Protein AF-A0A7C5TPM5-F1 (afdb_monomer_lite)

pLDDT: mean 96.96, std 2.64, range [80.88, 98.5]

Foldseek 3Di:
DDPVLLCQQLVVVVLQVQLVVVLVVCCVVVVNDDDPVVSVVSSVVRSVVSSVVSNVVCVVCLVVCVPVPCVRCRNVVVDD

Structure (mmCIF, N/CA/C/O backbone):
data_AF-A0A7C5TPM5-F1
#
_entry.id   AF-A0A7C5TPM5-F1
#
loop_
_atom_site.group_PDB
_atom_site.id
_atom_site.type_symbol
_atom_site.label_atom_id
_atom_site.label_alt_id
_atom_site.label_comp_id
_atom_site.label_asym_id
_atom_site.label_entity_id
_atom_site.label_seq_id
_atom_site.pdbx_PDB_ins_code
_atom_site.Cartn_x
_atom_site.Cartn_y
_atom_site.Cartn_z
_atom_site.occupancy
_atom_site.B_iso_or_equiv
_atom_site.auth_seq_id
_atom_site.auth_comp_id
_atom_site.auth_asym_id
_atom_site.auth_atom_id
_atom_site.pdbx_PDB_model_num
ATOM 1 N N . MET A 1 1 ? -20.077 3.735 3.667 1.00 80.88 1 MET A N 1
ATOM 2 C CA . MET A 1 1 ? -18.607 3.847 3.692 1.00 80.88 1 MET A CA 1
ATOM 3 C C . MET A 1 1 ? -18.192 4.962 2.749 1.00 80.88 1 MET A C 1
ATOM 5 O O . MET A 1 1 ? -18.629 4.933 1.603 1.00 80.88 1 MET A O 1
ATOM 9 N N . ARG A 1 2 ? -17.465 5.987 3.209 1.00 92.81 2 ARG A N 1
ATOM 10 C CA . ARG A 1 2 ? -17.035 7.085 2.324 1.00 92.81 2 ARG A CA 1
ATOM 11 C C . ARG A 1 2 ? -15.683 6.740 1.699 1.00 92.81 2 ARG A C 1
ATOM 13 O O . ARG A 1 2 ? -14.875 6.049 2.313 1.00 92.81 2 ARG A O 1
ATOM 20 N N . THR A 1 3 ? -15.392 7.277 0.517 1.00 93.19 3 THR A N 1
ATOM 21 C CA . THR A 1 3 ? -14.080 7.133 -0.148 1.00 93.19 3 THR A CA 1
ATOM 22 C C . THR A 1 3 ? -12.927 7.563 0.755 1.00 93.19 3 THR A C 1
ATOM 24 O O . THR A 1 3 ? -11.893 6.909 0.792 1.00 93.19 3 THR A O 1
ATOM 27 N N . ARG A 1 4 ? -13.119 8.611 1.561 1.00 94.75 4 ARG A N 1
ATOM 28 C CA . ARG A 1 4 ? -12.121 9.049 2.547 1.00 94.75 4 ARG A CA 1
ATOM 29 C C . ARG A 1 4 ? -11.789 7.973 3.590 1.00 94.75 4 ARG A C 1
ATOM 31 O O . ARG A 1 4 ? -10.630 7.862 3.976 1.00 94.75 4 ARG A O 1
ATOM 38 N N . ASP A 1 5 ? -12.773 7.186 4.025 1.00 96.69 5 ASP A N 1
ATOM 39 C CA . ASP A 1 5 ? -12.565 6.125 5.020 1.00 96.69 5 ASP A CA 1
ATOM 40 C C . ASP A 1 5 ? -11.741 4.976 4.430 1.00 96.69 5 ASP A C 1
ATOM 42 O O . ASP A 1 5 ? -10.837 4.463 5.084 1.00 96.69 5 ASP A O 1
ATOM 46 N N . LEU A 1 6 ? -12.000 4.637 3.162 1.00 95.88 6 LEU A N 1
ATOM 47 C CA . LEU A 1 6 ? -11.207 3.675 2.393 1.00 95.88 6 LEU A CA 1
ATOM 48 C C . LEU A 1 6 ? -9.750 4.118 2.250 1.00 95.88 6 LEU A C 1
ATOM 50 O O . LEU A 1 6 ? -8.841 3.347 2.544 1.00 95.88 6 LEU A O 1
ATOM 54 N N . LEU A 1 7 ? -9.526 5.374 1.853 1.00 96.94 7 LEU A N 1
ATOM 55 C CA . LEU A 1 7 ? -8.182 5.939 1.705 1.00 96.94 7 LEU A CA 1
ATOM 56 C C . LEU A 1 7 ? -7.417 5.977 3.035 1.00 96.94 7 LEU A C 1
ATOM 58 O O . LEU A 1 7 ? -6.199 5.788 3.061 1.00 96.94 7 LEU A O 1
ATOM 62 N N . GLN A 1 8 ? -8.124 6.209 4.143 1.00 97.38 8 GLN A N 1
ATOM 63 C CA . GLN A 1 8 ? -7.545 6.137 5.479 1.00 97.38 8 GLN A CA 1
ATOM 64 C C . GLN A 1 8 ? -7.180 4.697 5.862 1.00 97.38 8 GLN A C 1
ATOM 66 O O . GLN A 1 8 ? -6.096 4.485 6.402 1.00 97.38 8 GLN A O 1
ATOM 71 N N . LEU A 1 9 ? -8.049 3.724 5.566 1.00 97.12 9 LEU A N 1
ATOM 72 C CA . LEU A 1 9 ? -7.854 2.314 5.918 1.00 97.12 9 LEU A CA 1
ATOM 73 C C . LEU A 1 9 ? -6.618 1.714 5.238 1.00 97.12 9 LEU A C 1
ATOM 75 O O . LEU A 1 9 ? -5.781 1.103 5.896 1.00 97.12 9 LEU A O 1
ATOM 79 N N . ILE A 1 10 ? -6.444 1.968 3.939 1.00 97.94 10 ILE A N 1
ATOM 80 C CA . ILE A 1 10 ? -5.257 1.515 3.19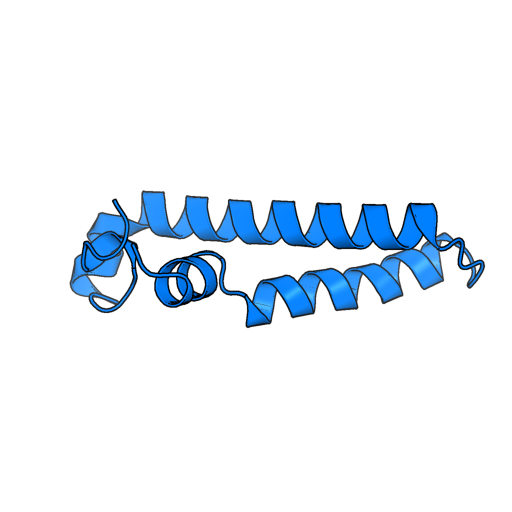3 1.00 97.94 10 ILE A CA 1
ATOM 81 C C . ILE A 1 10 ? -4.011 2.368 3.467 1.00 97.94 10 ILE A C 1
ATOM 83 O O . ILE A 1 10 ? -2.992 2.184 2.807 1.00 97.94 10 ILE A O 1
ATOM 87 N N . ARG A 1 11 ? -4.103 3.356 4.371 1.00 97.62 11 ARG A N 1
ATOM 88 C CA . ARG A 1 11 ? -3.057 4.349 4.655 1.00 97.62 11 ARG A CA 1
ATOM 89 C C . ARG A 1 11 ? -2.449 4.911 3.362 1.00 97.62 11 ARG A C 1
ATOM 91 O O . ARG A 1 11 ? -1.253 4.774 3.124 1.00 97.62 11 ARG A O 1
ATOM 98 N N . VAL A 1 12 ? -3.280 5.534 2.516 1.00 97.44 12 VAL A N 1
ATOM 99 C CA . VAL A 1 12 ? -2.933 5.906 1.124 1.00 97.44 12 VAL A CA 1
ATOM 100 C C . VAL A 1 12 ? -1.572 6.599 0.969 1.00 97.44 12 VAL A C 1
ATOM 102 O O . VAL A 1 12 ? -0.843 6.296 0.034 1.00 97.44 12 VAL A O 1
ATOM 105 N N . HIS A 1 13 ? -1.195 7.474 1.904 1.00 96.38 13 HIS A N 1
ATOM 106 C CA . HIS A 1 13 ? 0.090 8.176 1.889 1.00 96.38 13 HIS A CA 1
ATOM 107 C C . HIS A 1 13 ? 1.283 7.212 1.988 1.00 96.38 13 HIS A C 1
ATOM 109 O O . HIS A 1 13 ? 2.231 7.333 1.216 1.00 96.38 13 HIS A O 1
ATOM 115 N N . ASN A 1 14 ? 1.208 6.213 2.870 1.00 97.88 14 ASN A N 1
ATOM 116 C CA . ASN A 1 14 ? 2.241 5.188 2.987 1.00 97.88 14 ASN A CA 1
ATOM 117 C C . ASN A 1 14 ? 2.239 4.254 1.779 1.00 97.88 14 ASN A C 1
ATOM 119 O O . ASN A 1 14 ? 3.301 3.939 1.261 1.00 97.88 14 ASN A O 1
ATOM 123 N N . THR A 1 15 ? 1.060 3.857 1.300 1.00 97.88 15 THR A N 1
ATOM 124 C CA . THR A 1 15 ? 0.924 2.980 0.128 1.00 97.88 15 THR A CA 1
ATOM 125 C C . THR A 1 15 ? 1.521 3.613 -1.135 1.00 97.88 15 THR A C 1
ATOM 127 O O . THR A 1 15 ? 2.250 2.952 -1.874 1.00 97.88 15 THR A O 1
ATOM 130 N N . VAL A 1 16 ? 1.292 4.912 -1.355 1.00 97.69 16 VAL A N 1
ATOM 131 C CA . VAL A 1 16 ? 1.955 5.679 -2.424 1.00 97.69 16 VAL A CA 1
ATOM 132 C C . VAL A 1 16 ? 3.468 5.735 -2.192 1.00 97.69 16 VAL A C 1
ATOM 134 O O . VAL A 1 16 ? 4.235 5.537 -3.130 1.00 97.69 16 VAL A O 1
ATOM 137 N N . GLY A 1 17 ? 3.913 5.930 -0.947 1.00 97.81 17 GLY A N 1
ATOM 138 C CA . GLY A 1 17 ? 5.332 5.879 -0.585 1.00 97.81 17 GLY A CA 1
ATOM 139 C C . GLY A 1 17 ? 5.995 4.530 -0.896 1.00 97.81 17 GLY A C 1
ATOM 140 O O . GLY A 1 17 ? 7.112 4.503 -1.414 1.00 97.81 17 GLY A O 1
ATOM 141 N N . SER A 1 18 ? 5.304 3.412 -0.657 1.00 97.88 18 SER A N 1
ATOM 142 C CA . SER A 1 18 ? 5.778 2.071 -1.016 1.00 97.88 18 SER A CA 1
ATOM 143 C C . SER A 1 18 ? 5.913 1.905 -2.530 1.00 97.88 18 SER A C 1
ATOM 145 O O . SER A 1 18 ? 6.943 1.424 -2.992 1.00 97.88 18 SER A O 1
ATOM 147 N N . ALA A 1 19 ? 4.932 2.367 -3.310 1.00 97.69 19 ALA A N 1
ATOM 148 C CA . ALA A 1 19 ? 4.993 2.323 -4.772 1.00 97.69 19 ALA A CA 1
ATOM 149 C C . ALA A 1 19 ? 6.130 3.188 -5.348 1.00 97.69 19 ALA A C 1
ATOM 151 O O . ALA A 1 19 ? 6.815 2.771 -6.275 1.00 97.69 19 ALA A O 1
ATOM 152 N N . ILE A 1 20 ? 6.381 4.374 -4.783 1.00 97.50 20 ILE A N 1
ATOM 153 C CA . ILE A 1 20 ? 7.520 5.223 -5.180 1.00 97.50 20 ILE A CA 1
ATOM 154 C C . ILE A 1 20 ? 8.849 4.540 -4.836 1.00 97.50 20 ILE A C 1
ATOM 156 O O . ILE A 1 20 ? 9.795 4.590 -5.619 1.00 97.50 20 ILE A O 1
ATOM 160 N N . SER A 1 21 ? 8.918 3.878 -3.680 1.00 97.56 21 SER A N 1
ATOM 161 C CA . SER A 1 21 ? 10.112 3.138 -3.261 1.00 97.56 21 SER A CA 1
ATOM 162 C C . SER A 1 21 ? 10.403 1.957 -4.197 1.00 97.56 21 SER A C 1
ATOM 164 O O . SER A 1 21 ? 11.566 1.693 -4.503 1.00 97.56 21 SER A O 1
ATOM 166 N N . ASP A 1 22 ? 9.361 1.298 -4.716 1.00 98.19 22 ASP A N 1
ATOM 167 C CA . ASP A 1 22 ? 9.487 0.250 -5.736 1.00 98.19 22 ASP A CA 1
ATOM 168 C C . ASP A 1 22 ? 10.128 0.760 -7.030 1.00 98.19 22 ASP A C 1
ATOM 170 O O . ASP A 1 22 ? 10.966 0.066 -7.592 1.00 98.19 22 ASP A O 1
ATOM 174 N N . VAL A 1 23 ? 9.839 1.993 -7.469 1.00 97.44 23 VAL A N 1
ATOM 175 C CA . VAL A 1 23 ? 10.477 2.576 -8.669 1.00 97.44 23 VAL A CA 1
ATOM 176 C C . VAL A 1 23 ? 12.001 2.570 -8.548 1.00 97.44 23 VAL A C 1
ATOM 178 O O . VAL A 1 23 ? 12.694 2.277 -9.522 1.00 97.44 23 VAL A O 1
ATOM 181 N N . MET A 1 24 ? 12.537 2.849 -7.356 1.00 97.88 24 MET A N 1
ATOM 182 C CA . MET A 1 24 ? 13.978 2.776 -7.112 1.00 97.88 24 MET A CA 1
ATOM 183 C C . MET A 1 24 ? 14.485 1.328 -7.168 1.00 97.88 24 MET A C 1
ATOM 185 O O . MET A 1 24 ? 15.501 1.057 -7.806 1.00 97.88 24 MET A O 1
ATOM 189 N N . GLY A 1 25 ? 13.760 0.387 -6.556 1.00 97.75 25 GLY A N 1
ATOM 190 C CA . GLY A 1 25 ? 14.074 -1.044 -6.638 1.00 97.75 25 GLY A CA 1
ATOM 191 C C . GLY A 1 25 ? 14.084 -1.555 -8.082 1.00 97.75 25 GLY A C 1
ATOM 192 O O . GLY A 1 25 ? 15.037 -2.210 -8.508 1.00 97.75 25 GLY A O 1
ATOM 193 N N . PHE A 1 26 ? 13.076 -1.173 -8.865 1.00 98.31 26 PHE A N 1
ATOM 194 C CA . PHE A 1 26 ? 12.978 -1.460 -10.290 1.00 98.31 26 PHE A CA 1
ATOM 195 C C . PHE A 1 26 ? 14.140 -0.837 -11.068 1.00 98.31 26 PHE A C 1
ATOM 197 O O . PHE A 1 26 ? 14.740 -1.508 -11.905 1.00 98.31 26 PHE A O 1
ATOM 204 N N . ALA A 1 27 ? 14.489 0.427 -10.805 1.00 98.00 27 ALA A N 1
ATOM 205 C CA . ALA A 1 27 ? 15.587 1.118 -11.483 1.00 98.00 27 ALA A CA 1
ATOM 206 C C . ALA A 1 27 ? 16.921 0.383 -11.291 1.00 98.00 27 ALA A C 1
ATOM 208 O O . ALA A 1 27 ? 17.642 0.151 -12.261 1.00 98.00 27 ALA A O 1
ATOM 209 N N . VAL A 1 28 ? 17.219 -0.048 -10.063 1.00 98.19 28 VAL A N 1
ATOM 210 C CA . VAL A 1 28 ? 18.432 -0.819 -9.758 1.00 98.19 28 VAL A CA 1
ATOM 211 C C . VAL A 1 28 ? 18.396 -2.189 -10.441 1.00 98.19 28 VAL A C 1
ATOM 213 O O . VAL A 1 28 ? 19.345 -2.549 -11.137 1.00 98.19 28 VAL A O 1
ATOM 216 N N . ALA A 1 29 ? 17.295 -2.934 -10.306 1.00 97.62 29 ALA A N 1
ATOM 217 C CA . ALA A 1 29 ? 17.163 -4.285 -10.860 1.00 97.62 29 ALA A CA 1
ATOM 218 C C . ALA A 1 29 ? 17.165 -4.318 -12.399 1.00 97.62 29 ALA A C 1
ATOM 220 O O . ALA A 1 29 ? 17.651 -5.272 -13.001 1.00 97.62 29 ALA A O 1
ATOM 221 N N . SER A 1 30 ? 16.641 -3.272 -13.040 1.00 97.50 30 SER A N 1
ATOM 222 C CA . SER A 1 30 ? 16.605 -3.122 -14.501 1.00 97.50 30 SER A CA 1
ATOM 223 C C . SER A 1 30 ? 17.840 -2.431 -15.081 1.00 97.50 30 SER A C 1
ATOM 225 O O . SER A 1 30 ? 17.883 -2.204 -16.289 1.00 97.50 30 SER A O 1
ATOM 227 N N . GLN A 1 31 ? 18.826 -2.064 -14.250 1.00 97.56 31 GLN A N 1
ATOM 228 C CA . GLN A 1 31 ? 19.988 -1.264 -14.655 1.00 97.56 31 GLN A CA 1
ATOM 229 C C . GLN A 1 31 ? 19.582 0.017 -15.407 1.00 97.56 31 GLN A C 1
ATOM 231 O O . GLN A 1 31 ? 20.120 0.331 -16.467 1.00 97.56 31 GLN A O 1
ATOM 236 N N . TRP A 1 32 ? 18.605 0.747 -14.864 1.00 97.25 32 TRP A N 1
ATOM 237 C CA . TRP A 1 32 ? 18.027 1.966 -15.446 1.00 97.25 32 TRP A CA 1
ATOM 238 C C . TRP A 1 32 ? 17.286 1.764 -16.784 1.00 97.25 32 TRP A C 1
ATOM 240 O O . TRP A 1 32 ? 16.941 2.737 -17.458 1.00 97.25 32 TRP A O 1
ATOM 250 N N . SER A 1 33 ? 16.981 0.519 -17.170 1.00 97.31 33 SER A N 1
ATOM 251 C CA . SER A 1 33 ? 16.183 0.205 -18.360 1.00 97.31 33 SER A CA 1
ATOM 252 C C . SER A 1 33 ? 14.681 0.229 -18.052 1.00 97.31 33 SER A C 1
ATOM 254 O O . SER A 1 33 ? 14.056 -0.788 -17.739 1.00 97.31 33 SER A O 1
ATOM 256 N N . PHE A 1 34 ? 14.069 1.409 -18.161 1.00 95.88 34 PHE A N 1
ATOM 257 C CA . PHE A 1 34 ? 12.647 1.579 -17.865 1.00 95.88 34 PHE A CA 1
ATOM 258 C C . PHE A 1 34 ? 11.752 1.109 -19.011 1.00 95.88 34 PHE A C 1
ATOM 260 O O . PHE A 1 34 ? 11.662 1.734 -20.068 1.00 95.88 34 PHE A O 1
ATOM 267 N N . LYS A 1 35 ? 11.015 0.025 -18.761 1.00 96.88 35 LYS A N 1
ATOM 268 C CA . LYS A 1 35 ? 9.886 -0.402 -19.593 1.00 96.88 35 LYS A CA 1
ATOM 269 C C . LYS A 1 35 ? 8.588 0.003 -18.885 1.00 96.88 35 LYS A C 1
ATOM 271 O O . LYS A 1 35 ? 8.363 -0.479 -17.774 1.00 96.88 35 LYS A O 1
ATOM 276 N N . PRO A 1 36 ? 7.721 0.835 -19.498 1.00 96.62 36 PRO A N 1
ATOM 277 C CA .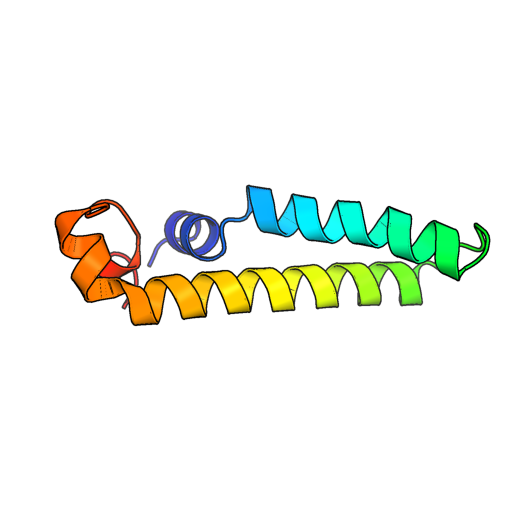 PRO A 1 36 ? 6.539 1.372 -18.822 1.00 96.62 36 PRO A CA 1
ATOM 278 C C . PRO A 1 36 ? 5.611 0.297 -18.256 1.00 96.62 36 PRO A C 1
ATOM 280 O O . PRO A 1 36 ? 5.169 0.403 -17.119 1.00 96.62 36 PRO A O 1
ATOM 283 N N . PHE A 1 37 ? 5.348 -0.763 -19.026 1.00 98.06 37 PHE A N 1
ATOM 284 C CA . PHE A 1 37 ? 4.410 -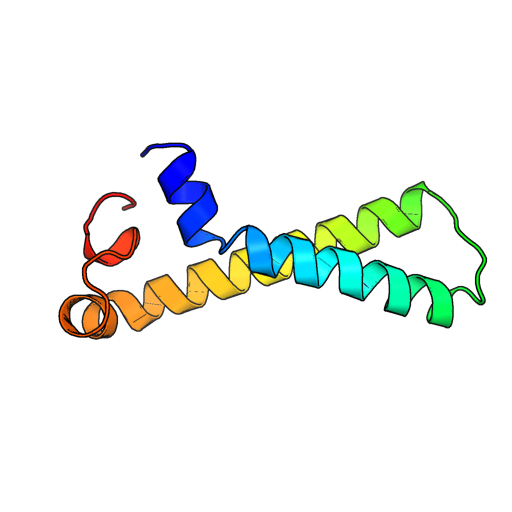1.802 -18.608 1.00 98.06 37 PHE A CA 1
ATOM 285 C C . PHE A 1 37 ? 4.891 -2.574 -17.359 1.00 98.06 37 PHE A C 1
ATOM 287 O O . PHE A 1 37 ? 4.171 -2.553 -16.363 1.00 98.06 37 PHE A O 1
ATOM 294 N N . PRO A 1 38 ? 6.103 -3.172 -17.327 1.00 97.75 38 PRO A N 1
ATOM 295 C CA . PRO A 1 38 ? 6.625 -3.803 -16.112 1.00 97.75 38 PRO A CA 1
ATOM 296 C C . PRO A 1 38 ? 6.724 -2.865 -14.906 1.00 97.75 38 PRO A C 1
ATOM 298 O O . PRO A 1 38 ? 6.412 -3.294 -13.801 1.00 97.75 38 PRO A O 1
ATOM 301 N N . LEU A 1 39 ? 7.112 -1.601 -15.115 1.00 98.00 39 LEU A N 1
ATOM 302 C CA . LEU A 1 39 ? 7.237 -0.613 -14.039 1.00 98.00 39 LEU A CA 1
ATOM 303 C C . LEU A 1 39 ? 5.882 -0.281 -13.397 1.00 98.00 39 LEU A C 1
ATOM 305 O O . LEU A 1 39 ? 5.759 -0.217 -12.179 1.00 98.00 39 LEU A O 1
ATOM 309 N N . VAL A 1 40 ? 4.845 -0.067 -14.212 1.00 98.06 40 VAL A N 1
ATOM 310 C CA . VAL A 1 40 ? 3.495 0.214 -13.699 1.00 98.06 40 VAL A CA 1
ATOM 311 C C . VAL A 1 40 ? 2.934 -1.004 -12.971 1.00 98.06 40 VAL A C 1
ATOM 313 O O . VAL A 1 40 ? 2.322 -0.860 -11.914 1.00 98.06 40 VAL A O 1
ATOM 316 N N . VAL A 1 41 ? 3.157 -2.205 -13.512 1.00 98.31 41 VAL A N 1
ATOM 317 C CA . VAL A 1 41 ? 2.711 -3.449 -12.877 1.00 98.31 41 VAL A CA 1
ATOM 318 C C . VAL A 1 41 ? 3.420 -3.668 -11.539 1.00 98.31 41 VAL A C 1
ATOM 320 O O . VAL A 1 41 ? 2.740 -3.983 -10.565 1.00 98.31 41 VAL A O 1
ATOM 323 N N . SER A 1 42 ? 4.740 -3.466 -11.450 1.00 98.19 42 SER A N 1
ATOM 324 C CA . SER A 1 42 ? 5.481 -3.641 -10.191 1.00 98.19 42 SER A CA 1
ATOM 325 C C . SER A 1 42 ? 4.996 -2.667 -9.116 1.00 98.19 42 SER A C 1
ATOM 327 O O . SER A 1 42 ? 4.611 -3.097 -8.025 1.00 98.19 42 SER A O 1
ATOM 329 N N . ALA A 1 43 ? 4.869 -1.384 -9.461 1.00 98.19 43 ALA A N 1
ATOM 330 C CA . ALA A 1 43 ? 4.404 -0.357 -8.539 1.00 98.19 43 ALA A CA 1
ATOM 331 C C . ALA A 1 43 ? 2.969 -0.628 -8.054 1.00 98.19 43 ALA A C 1
ATOM 333 O O . ALA A 1 43 ? 2.666 -0.450 -6.871 1.00 98.19 43 ALA A O 1
ATOM 334 N N . LEU A 1 44 ? 2.086 -1.102 -8.944 1.00 98.19 44 LEU A N 1
ATOM 335 C CA . LEU A 1 44 ? 0.716 -1.475 -8.590 1.00 98.19 44 LEU A CA 1
ATOM 336 C C . LEU A 1 44 ? 0.682 -2.685 -7.649 1.00 98.19 44 LEU A C 1
ATOM 338 O O . LEU A 1 44 ? -0.059 -2.667 -6.669 1.00 98.19 44 LEU A O 1
ATOM 342 N N . VAL A 1 45 ? 1.489 -3.716 -7.913 1.00 98.38 45 VAL A N 1
ATOM 343 C CA . VAL A 1 45 ? 1.592 -4.892 -7.037 1.00 98.38 45 VAL A CA 1
ATOM 344 C C . VAL A 1 45 ? 2.060 -4.475 -5.646 1.00 98.38 45 VAL A C 1
ATOM 346 O O . VAL A 1 45 ? 1.419 -4.835 -4.660 1.00 98.38 45 VAL A O 1
ATOM 349 N N . VAL A 1 46 ? 3.114 -3.660 -5.549 1.00 98.50 46 VAL A N 1
ATOM 350 C CA . VAL A 1 46 ? 3.617 -3.167 -4.259 1.00 98.50 46 VAL A CA 1
ATOM 351 C C . VAL A 1 46 ? 2.560 -2.345 -3.524 1.00 98.50 46 VAL A C 1
ATOM 353 O O . VAL A 1 46 ? 2.342 -2.561 -2.330 1.00 98.50 46 VAL A O 1
ATOM 356 N N . ALA A 1 47 ? 1.850 -1.457 -4.224 1.00 98.31 47 ALA A N 1
ATOM 357 C CA . ALA A 1 47 ? 0.769 -0.678 -3.630 1.00 98.31 47 ALA A CA 1
ATOM 358 C C . ALA A 1 47 ? -0.358 -1.571 -3.080 1.00 98.31 47 ALA A C 1
ATOM 360 O O . ALA A 1 47 ? -0.822 -1.369 -1.959 1.00 98.31 47 ALA A O 1
ATOM 361 N N . LEU A 1 48 ? -0.794 -2.576 -3.845 1.00 98.31 48 LEU A N 1
ATOM 362 C CA . LEU A 1 48 ? -1.875 -3.478 -3.442 1.00 98.31 48 LEU A CA 1
ATOM 363 C C . LEU A 1 48 ? -1.473 -4.368 -2.262 1.00 98.31 48 LEU A C 1
ATOM 365 O O . LEU A 1 48 ? -2.266 -4.545 -1.338 1.00 98.31 48 LEU A O 1
ATOM 369 N N . VAL A 1 49 ? -0.241 -4.883 -2.257 1.00 98.50 49 VAL A N 1
ATOM 370 C CA . VAL A 1 49 ? 0.289 -5.680 -1.141 1.00 98.50 49 VAL A CA 1
ATOM 371 C C . VAL A 1 49 ? 0.398 -4.830 0.127 1.00 98.50 49 VAL A C 1
ATOM 373 O O . VAL A 1 49 ? -0.054 -5.265 1.186 1.00 98.50 49 VAL A O 1
ATOM 376 N N . ALA A 1 50 ? 0.919 -3.603 0.031 1.00 98.44 50 ALA A N 1
ATOM 377 C CA . ALA A 1 50 ? 1.003 -2.685 1.168 1.00 98.44 50 ALA A CA 1
ATOM 378 C C . ALA A 1 50 ? -0.389 -2.320 1.714 1.00 98.44 50 ALA A C 1
ATOM 380 O O . ALA A 1 50 ? -0.635 -2.427 2.917 1.00 98.44 50 ALA A O 1
ATOM 381 N N . ALA A 1 51 ? -1.324 -1.958 0.829 1.00 98.44 51 ALA A N 1
ATOM 382 C CA . ALA A 1 51 ? -2.709 -1.670 1.191 1.00 98.44 51 ALA A CA 1
ATOM 383 C C . ALA A 1 51 ? -3.373 -2.864 1.893 1.00 98.44 51 ALA A C 1
ATOM 385 O O . ALA A 1 51 ? -3.993 -2.690 2.942 1.00 98.44 51 ALA A O 1
ATOM 386 N N . GLY A 1 52 ? -3.206 -4.074 1.351 1.00 98.31 52 GLY A N 1
ATOM 387 C CA . GLY A 1 52 ? -3.709 -5.310 1.947 1.00 98.31 52 GLY A CA 1
ATOM 388 C C . GLY A 1 52 ? -3.119 -5.570 3.332 1.00 98.31 52 GLY A C 1
ATOM 389 O O . GLY A 1 52 ? -3.868 -5.808 4.276 1.00 98.31 52 GLY A O 1
ATOM 390 N N . GLY A 1 53 ? -1.800 -5.433 3.491 1.00 98.38 53 GLY A N 1
ATOM 391 C CA . GLY A 1 53 ? -1.133 -5.576 4.789 1.00 98.38 53 GLY A CA 1
ATOM 392 C C . GLY A 1 53 ? -1.655 -4.584 5.831 1.00 98.38 53 GLY A C 1
ATOM 393 O O . GLY A 1 53 ? -1.893 -4.946 6.981 1.00 98.38 53 GLY A O 1
ATOM 394 N N . TYR A 1 54 ? -1.925 -3.344 5.424 1.00 98.25 54 TYR A N 1
ATOM 395 C CA . TYR A 1 54 ? -2.508 -2.331 6.298 1.00 98.25 54 TYR A CA 1
ATOM 396 C C . TYR A 1 54 ? -3.942 -2.629 6.734 1.00 98.25 54 TYR A C 1
ATOM 398 O O . TYR A 1 54 ? -4.263 -2.390 7.902 1.00 98.25 54 TYR A O 1
ATOM 406 N N . VAL A 1 55 ? -4.772 -3.143 5.824 1.00 98.00 55 VAL A N 1
ATOM 407 C CA . VAL A 1 55 ? -6.145 -3.577 6.122 1.00 98.00 55 VAL A CA 1
ATOM 408 C C . VAL A 1 55 ? -6.127 -4.769 7.077 1.00 98.00 55 VAL A C 1
ATOM 410 O O . VAL A 1 55 ? -6.846 -4.755 8.071 1.00 98.00 55 VAL A O 1
ATOM 413 N N . ILE A 1 56 ? -5.284 -5.770 6.804 1.00 98.12 56 ILE A N 1
ATOM 414 C CA . ILE A 1 56 ? -5.137 -6.967 7.640 1.00 98.12 56 ILE A CA 1
ATOM 415 C C . ILE A 1 56 ? -4.698 -6.580 9.055 1.00 98.12 56 ILE A C 1
ATOM 417 O O . ILE A 1 56 ? -5.315 -7.031 10.017 1.00 98.12 56 ILE A O 1
ATOM 421 N N . ASN A 1 57 ? -3.698 -5.701 9.194 1.00 97.44 57 ASN A N 1
ATOM 422 C CA . ASN A 1 57 ? -3.278 -5.210 10.508 1.00 97.44 57 ASN A CA 1
ATOM 423 C C . ASN A 1 57 ? -4.435 -4.562 11.275 1.00 97.44 57 ASN A C 1
ATOM 425 O O . ASN A 1 57 ? -4.688 -4.931 12.414 1.00 97.44 57 ASN A O 1
ATOM 429 N N . ASP A 1 58 ? -5.163 -3.626 10.658 1.00 96.94 58 ASP A N 1
ATOM 430 C CA . ASP A 1 58 ? -6.263 -2.938 11.346 1.00 96.94 58 ASP A CA 1
ATOM 431 C C . ASP A 1 58 ? -7.426 -3.893 11.683 1.00 96.94 58 ASP A C 1
ATOM 433 O O . ASP A 1 58 ? -8.142 -3.656 12.656 1.00 96.94 58 ASP A O 1
ATOM 437 N N . TYR A 1 59 ? -7.622 -4.964 10.902 1.00 97.25 59 TYR A N 1
ATOM 438 C CA . TYR A 1 59 ? -8.632 -5.987 11.177 1.00 97.25 59 TYR A CA 1
ATOM 439 C C . TYR A 1 59 ? -8.305 -6.781 12.444 1.00 97.25 59 TYR A C 1
ATOM 441 O O . TYR A 1 59 ? -9.153 -6.904 13.327 1.00 97.25 59 TYR A O 1
ATOM 449 N N . TYR A 1 60 ? -7.074 -7.285 12.563 1.00 97.88 60 TYR A N 1
ATOM 450 C CA . TYR A 1 60 ? -6.653 -8.033 13.750 1.00 97.88 60 TYR A CA 1
ATOM 451 C C . TYR A 1 60 ? -6.475 -7.136 14.981 1.00 97.88 60 TYR A C 1
ATOM 453 O O . TYR A 1 60 ? -6.743 -7.572 16.098 1.00 97.88 60 TYR A O 1
ATOM 461 N N . ASP A 1 61 ? -6.122 -5.865 14.783 1.00 97.88 61 ASP A N 1
ATOM 462 C CA . ASP A 1 61 ? -5.961 -4.893 15.865 1.00 97.88 61 ASP A CA 1
ATOM 463 C C . ASP A 1 61 ? -7.284 -4.231 16.290 1.00 97.88 61 ASP A C 1
ATOM 465 O O . ASP A 1 61 ? -7.261 -3.329 17.127 1.00 97.88 61 ASP A O 1
ATOM 469 N N . VAL A 1 62 ? -8.450 -4.631 15.757 1.00 97.25 62 VAL A N 1
ATOM 470 C CA . VAL A 1 62 ? -9.700 -3.866 15.938 1.00 97.25 62 VAL A CA 1
ATOM 471 C C . VAL A 1 62 ? -10.075 -3.658 17.409 1.00 97.25 62 VAL A C 1
ATOM 473 O O . VAL A 1 62 ? -10.521 -2.573 17.779 1.00 97.25 62 VAL A O 1
ATOM 476 N N . GLU A 1 63 ? -9.872 -4.658 18.271 1.00 97.56 63 GLU A N 1
ATOM 477 C CA . GLU A 1 63 ? -10.174 -4.558 19.705 1.00 97.56 63 GLU A CA 1
ATOM 478 C C . GLU A 1 63 ? -9.177 -3.660 20.441 1.00 97.56 63 GLU A C 1
ATOM 480 O O . GLU A 1 63 ? -9.568 -2.834 21.266 1.00 97.56 63 GLU A O 1
ATOM 485 N N . ILE A 1 64 ? -7.897 -3.761 20.084 1.00 97.56 64 ILE A N 1
ATOM 486 C CA . ILE A 1 64 ? -6.818 -2.938 20.637 1.00 97.56 64 ILE A CA 1
ATOM 487 C C . ILE A 1 64 ? -7.024 -1.473 20.233 1.00 97.56 64 ILE A C 1
ATOM 489 O O . ILE A 1 64 ? -6.929 -0.555 21.053 1.00 97.56 64 ILE A O 1
ATOM 493 N N . ASP A 1 65 ? -7.348 -1.237 18.965 1.00 97.75 65 ASP A N 1
ATOM 494 C CA . ASP A 1 65 ? -7.556 0.094 18.416 1.00 97.75 65 ASP A CA 1
ATOM 495 C C . ASP A 1 65 ? -8.880 0.723 18.868 1.00 97.75 65 ASP A C 1
ATOM 497 O O . ASP A 1 65 ? -8.971 1.948 18.867 1.00 97.75 65 ASP A O 1
ATOM 501 N N . ARG A 1 66 ? -9.874 -0.040 19.348 1.00 97.25 66 ARG A N 1
ATOM 502 C CA . ARG A 1 66 ? -11.03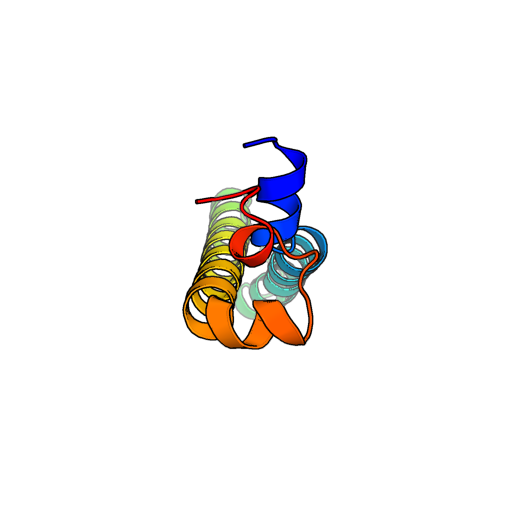9 0.549 20.044 1.00 97.25 66 ARG A CA 1
ATOM 503 C C . ARG A 1 66 ? -10.631 1.355 21.278 1.00 97.25 66 ARG A C 1
ATOM 505 O O . ARG A 1 66 ? -11.306 2.327 21.599 1.00 97.25 66 ARG A O 1
ATOM 512 N N . ILE A 1 67 ? -9.533 0.979 21.935 1.00 97.94 67 ILE A N 1
ATOM 513 C CA . ILE A 1 67 ? -8.996 1.688 23.102 1.00 97.94 67 ILE A CA 1
ATOM 514 C C . ILE A 1 67 ? -7.955 2.722 22.657 1.00 97.94 67 ILE A C 1
ATOM 516 O O . ILE A 1 67 ? -8.061 3.900 22.990 1.00 97.94 67 ILE A O 1
ATOM 520 N N . ASN A 1 68 ? -6.965 2.302 21.863 1.00 98.00 68 ASN A N 1
ATOM 521 C CA . ASN A 1 68 ? -5.794 3.128 21.554 1.00 98.00 68 ASN A CA 1
ATOM 522 C C . ASN A 1 68 ? -6.024 4.141 20.426 1.00 98.00 68 ASN A C 1
ATOM 524 O O . ASN A 1 68 ? -5.402 5.204 20.397 1.00 98.00 68 ASN A O 1
ATOM 528 N N . LYS A 1 69 ? -6.865 3.800 19.443 1.00 97.19 69 LYS A N 1
ATOM 529 C CA . LYS A 1 69 ? -7.074 4.591 18.221 1.00 97.19 69 LYS A CA 1
ATOM 530 C C . LYS A 1 69 ? -8.542 4.530 17.762 1.00 97.19 69 LYS A C 1
ATOM 532 O O . LYS A 1 69 ? -8.803 4.185 16.604 1.00 97.19 69 LYS A O 1
ATOM 537 N N . PRO A 1 70 ? -9.511 4.922 18.617 1.00 96.69 70 PRO A N 1
ATOM 538 C CA . PRO A 1 70 ? -10.944 4.731 18.354 1.00 96.69 70 PRO A CA 1
ATOM 539 C C . PRO A 1 70 ? -11.431 5.462 17.099 1.00 96.69 70 PRO A C 1
ATOM 541 O O . PRO A 1 70 ? -12.457 5.118 16.524 1.00 96.69 70 PRO A O 1
ATOM 544 N N . TYR A 1 71 ? -10.682 6.465 16.638 1.00 95.94 71 TYR A N 1
ATOM 545 C CA . TYR A 1 71 ? -10.973 7.223 15.428 1.00 95.94 71 TYR A CA 1
ATOM 546 C C . TYR A 1 71 ? -10.678 6.462 14.124 1.00 95.94 71 TYR A C 1
ATOM 548 O O . TYR A 1 71 ? -11.046 6.971 13.062 1.00 95.94 71 TYR A O 1
ATOM 556 N N . ARG A 1 72 ? -10.014 5.294 14.146 1.00 96.56 72 ARG A N 1
ATOM 557 C CA . ARG A 1 72 ? -9.704 4.511 12.933 1.00 96.56 72 ARG A CA 1
ATOM 558 C C . ARG A 1 72 ? -10.962 3.936 12.266 1.00 96.56 72 ARG A C 1
ATOM 560 O O . ARG A 1 72 ? -11.968 3.730 12.945 1.00 96.56 72 ARG A O 1
ATOM 567 N N . PRO A 1 73 ? -10.941 3.673 10.945 1.00 97.19 73 PRO A N 1
ATOM 568 C CA . PRO A 1 73 ? -12.151 3.323 10.195 1.00 97.19 73 PRO A CA 1
ATOM 569 C C . PRO A 1 73 ? -12.907 2.089 10.715 1.00 97.19 73 PRO A C 1
ATOM 571 O O . PRO A 1 73 ? -14.129 2.161 10.832 1.00 97.19 73 PRO A O 1
ATOM 574 N N . LEU A 1 74 ? -12.197 1.009 11.070 1.00 97.06 74 LEU A N 1
ATOM 575 C CA . LEU A 1 74 ? -12.794 -0.220 11.612 1.00 97.06 74 LEU A CA 1
ATOM 576 C C . LEU A 1 74 ? -13.348 -0.054 13.042 1.00 97.06 74 LEU A C 1
ATOM 578 O O . LEU A 1 74 ? -14.546 -0.265 13.230 1.00 97.06 74 LEU A O 1
ATOM 582 N N . PRO A 1 75 ? -12.570 0.380 14.059 1.00 96.94 75 PRO A N 1
ATOM 583 C CA . PRO A 1 75 ? -13.090 0.501 15.426 1.00 96.94 75 PRO A CA 1
ATOM 584 C C . PRO A 1 75 ? -14.189 1.564 15.566 1.00 96.94 75 PRO A C 1
ATOM 586 O O . PRO A 1 75 ? -15.081 1.404 16.393 1.00 96.94 75 PRO A O 1
ATOM 589 N N . SER A 1 76 ? -14.172 2.616 14.737 1.00 96.31 76 SER A N 1
ATOM 590 C CA . SER A 1 76 ? -15.235 3.636 14.706 1.00 96.31 76 SER A CA 1
ATOM 591 C C . SER A 1 76 ? -16.505 3.205 13.962 1.00 96.31 76 SER A C 1
ATOM 593 O O . SER A 1 76 ? -17.468 3.971 13.912 1.00 96.31 76 SER A O 1
ATOM 595 N N . GLY A 1 77 ? -16.512 2.028 13.327 1.00 95.12 77 GLY A N 1
ATOM 596 C CA . GLY A 1 77 ? -17.647 1.523 12.553 1.00 95.12 77 GLY A CA 1
ATOM 597 C C . GLY A 1 77 ? -17.927 2.270 11.242 1.00 95.12 77 GLY A C 1
ATOM 598 O O . GLY A 1 77 ? -18.981 2.062 10.638 1.00 95.12 77 GLY A O 1
ATOM 599 N N . ARG A 1 78 ? -17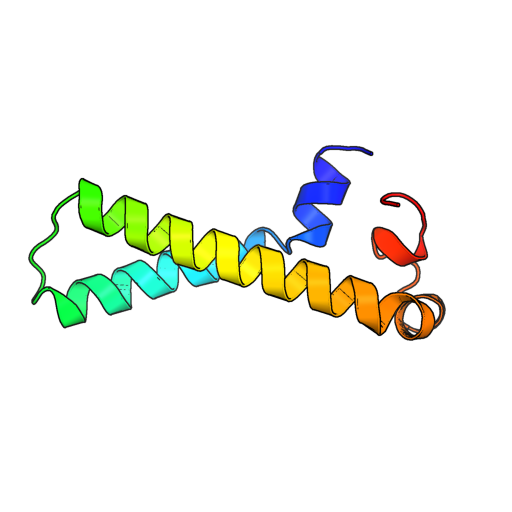.014 3.138 10.771 1.00 96.06 78 ARG A N 1
ATOM 600 C CA . ARG A 1 78 ? -17.139 3.804 9.454 1.00 96.06 78 ARG A CA 1
ATOM 601 C C . ARG A 1 78 ? 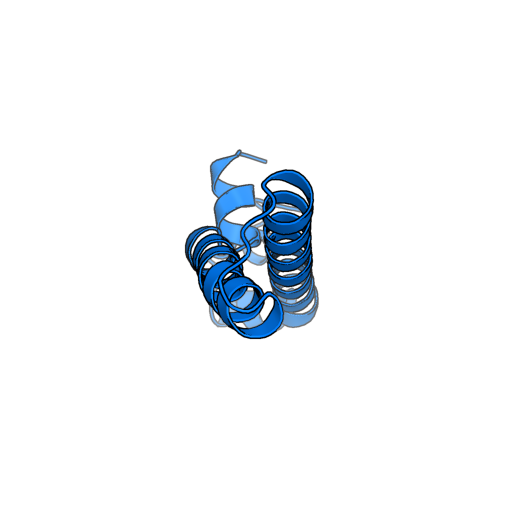-16.947 2.825 8.293 1.00 96.06 78 ARG A C 1
ATOM 603 O O . ARG A 1 78 ? -17.514 3.025 7.213 1.00 96.06 78 ARG A O 1
ATOM 610 N N . VAL A 1 79 ? -16.163 1.779 8.541 1.00 93.38 79 VAL A N 1
ATOM 611 C CA . VAL A 1 79 ? -15.957 0.601 7.695 1.00 93.38 79 VAL A CA 1
ATOM 612 C C . VAL A 1 79 ? -16.361 -0.622 8.519 1.00 93.38 79 VAL A C 1
ATOM 614 O O . VAL A 1 79 ? -16.065 -0.663 9.712 1.00 93.38 79 VAL A O 1
ATOM 617 N N . LYS A 1 80 ? -17.067 -1.568 7.898 1.00 83.38 80 LYS A N 1
ATOM 618 C CA . LYS A 1 80 ? -17.477 -2.835 8.510 1.00 83.38 80 LYS A CA 1
ATOM 619 C C . LYS A 1 80 ? -16.747 -3.984 7.843 1.00 83.38 80 LYS A C 1
ATOM 621 O O . LYS A 1 80 ? -16.559 -3.877 6.610 1.00 83.38 80 LYS A O 1
#

Radius of gyration: 15.68 Å; chains: 1; bounding box: 39×17×43 Å

Secondary structure (DSSP, 8-state):
--HHHHHHHTTHHHHHHHHHHHHHHHHHHTTT---HHHHHHHHHHHHHHHHHHHHHHHHHTHHHHHHH-TTSTTTTTS--

Sequence (80 aa):
MRTRDLLQLIRVHNTVGSAISDVMGFAVASQWSFKPFPLVVSALVVALVAAGGYVINDYYDVEIDRINKPYRPLPSGRVK